Protein AF-A0A920TWZ6-F1 (afdb_monomer_lite)

Secondary structure (DSSP, 8-state):
--EEE--HHHHHHHHHTTTTHHHHHHHHHHHHHTT----HHHHHHHHHHHHHHHHHHHHHHHH-SEEE-PPPGGGTT-HHHHHHHHHHHHHHHHHHH-

pLDDT: mean 90.91, std 7.87, range [44.25, 96.81]

Structure (mmCIF, N/CA/C/O backbone):
data_AF-A0A920TWZ6-F1
#
_entry.id   AF-A0A920TWZ6-F1
#
loop_
_atom_site.group_PDB
_atom_site.id
_atom_site.type_symbol
_atom_site.label_atom_id
_atom_site.label_alt_id
_atom_site.label_comp_id
_atom_site.label_asym_id
_atom_site.label_entity_id
_atom_site.label_seq_id
_atom_site.pdbx_PDB_ins_code
_atom_site.Cartn_x
_atom_site.Cartn_y
_atom_site.Cartn_z
_atom_site.occupancy
_atom_site.B_iso_or_equiv
_atom_site.auth_seq_id
_atom_site.auth_comp_id
_atom_site.auth_asym_id
_atom_site.auth_atom_id
_atom_site.pdbx_PDB_model_num
ATOM 1 N N . MET A 1 1 ? -17.681 8.389 14.472 1.00 57.22 1 MET A N 1
ATOM 2 C CA . MET A 1 1 ? -16.826 8.526 13.270 1.00 57.22 1 MET A CA 1
ATOM 3 C C . MET A 1 1 ? -17.379 7.573 12.219 1.00 57.22 1 MET A C 1
ATOM 5 O O . MET A 1 1 ? -17.621 6.430 12.578 1.00 57.22 1 MET A O 1
ATOM 9 N N . THR A 1 2 ? -17.692 8.025 11.001 1.00 81.44 2 THR A N 1
ATOM 10 C CA . THR A 1 2 ? -18.461 7.219 10.021 1.00 81.44 2 THR A CA 1
ATOM 11 C C . THR A 1 2 ? -17.615 6.638 8.879 1.00 81.44 2 THR A C 1
ATOM 13 O O . THR A 1 2 ? -17.989 5.600 8.336 1.00 81.44 2 THR A O 1
ATOM 16 N N . ALA A 1 3 ? -16.471 7.247 8.539 1.00 87.62 3 ALA A N 1
ATOM 17 C CA . ALA A 1 3 ? -15.525 6.756 7.529 1.00 87.62 3 ALA A CA 1
ATOM 18 C C . ALA A 1 3 ? -14.116 7.355 7.721 1.00 87.62 3 ALA A C 1
ATOM 20 O O . ALA A 1 3 ? -13.976 8.404 8.352 1.00 87.62 3 ALA A O 1
ATOM 21 N N . LEU A 1 4 ? -13.095 6.700 7.158 1.00 91.19 4 LEU A N 1
ATOM 22 C CA . LEU A 1 4 ? -11.704 7.174 7.083 1.00 91.19 4 LEU A CA 1
ATOM 23 C C . LEU A 1 4 ? -11.191 7.124 5.636 1.00 91.19 4 LEU A C 1
ATOM 25 O O . LEU A 1 4 ? -11.769 6.446 4.786 1.00 91.19 4 LEU A O 1
ATOM 29 N N . THR A 1 5 ? -10.088 7.812 5.355 1.00 88.38 5 THR A N 1
ATOM 30 C CA . THR A 1 5 ? -9.418 7.781 4.050 1.00 88.38 5 THR A CA 1
ATOM 31 C C . THR A 1 5 ? -7.925 7.525 4.232 1.00 88.38 5 THR A C 1
ATOM 33 O O . THR A 1 5 ? -7.319 8.004 5.191 1.00 88.38 5 THR A O 1
ATOM 36 N N . THR A 1 6 ? -7.321 6.759 3.326 1.00 86.88 6 THR A N 1
ATOM 37 C CA . THR A 1 6 ? -5.871 6.796 3.127 1.00 86.88 6 THR A CA 1
ATOM 38 C C . THR A 1 6 ? -5.560 7.843 2.065 1.00 86.88 6 THR A C 1
ATOM 40 O O . THR A 1 6 ? -6.320 8.007 1.114 1.00 86.88 6 THR A O 1
ATOM 43 N N . ASN A 1 7 ? -4.447 8.547 2.236 1.00 86.25 7 ASN A N 1
ATOM 44 C CA . ASN A 1 7 ? -3.834 9.364 1.196 1.00 86.25 7 ASN A CA 1
ATOM 45 C C . ASN A 1 7 ? -2.327 9.086 1.182 1.00 86.25 7 ASN A C 1
ATOM 47 O O . ASN A 1 7 ? -1.781 8.514 2.133 1.00 86.25 7 ASN A O 1
ATOM 51 N N . ASN A 1 8 ? -1.650 9.498 0.113 1.00 81.25 8 ASN A N 1
ATOM 52 C CA . ASN A 1 8 ? -0.229 9.196 -0.075 1.00 81.25 8 ASN A CA 1
ATOM 53 C C . ASN A 1 8 ? 0.668 9.829 1.008 1.00 81.25 8 ASN A C 1
ATOM 55 O O . ASN A 1 8 ? 1.682 9.247 1.385 1.00 81.25 8 ASN A O 1
ATOM 59 N N . THR A 1 9 ? 0.277 10.972 1.580 1.00 86.19 9 THR A N 1
ATOM 60 C CA . THR A 1 9 ? 1.014 11.610 2.683 1.00 86.19 9 THR A CA 1
ATOM 61 C C . THR A 1 9 ? 0.991 10.756 3.951 1.00 86.19 9 THR A C 1
ATOM 63 O O . THR A 1 9 ? 2.040 10.524 4.551 1.00 86.19 9 THR A O 1
ATOM 66 N N . LEU A 1 10 ? -0.179 10.243 4.342 1.00 85.94 10 LEU A N 1
ATOM 67 C CA . LEU A 1 10 ? -0.319 9.344 5.491 1.00 85.94 10 LEU A CA 1
ATOM 68 C C . LEU A 1 10 ? 0.469 8.049 5.269 1.00 85.94 10 LEU A C 1
ATOM 70 O O . LEU A 1 10 ? 1.149 7.577 6.178 1.00 85.94 10 LEU A O 1
ATOM 74 N N . ALA A 1 11 ? 0.402 7.485 4.061 1.00 87.56 11 ALA A N 1
ATOM 75 C CA . ALA A 1 11 ? 1.155 6.285 3.715 1.00 87.56 11 ALA A CA 1
ATOM 76 C C . ALA A 1 11 ? 2.664 6.501 3.887 1.00 87.56 11 ALA A C 1
ATOM 78 O O . ALA A 1 11 ? 3.323 5.703 4.552 1.00 87.56 11 ALA A O 1
ATOM 79 N N . ASN A 1 12 ? 3.186 7.626 3.390 1.00 89.25 12 ASN A N 1
ATOM 80 C CA . ASN A 1 12 ? 4.594 7.989 3.541 1.00 89.25 12 ASN A CA 1
ATOM 81 C C . ASN A 1 12 ? 5.010 8.116 5.011 1.00 89.25 12 ASN A C 1
ATOM 83 O O . ASN A 1 12 ? 6.057 7.599 5.389 1.00 89.25 12 ASN A O 1
ATOM 87 N N . GLN A 1 13 ? 4.186 8.740 5.858 1.00 92.25 13 GLN A N 1
ATOM 88 C CA . GLN A 1 13 ? 4.464 8.843 7.296 1.00 92.25 13 GLN A CA 1
ATOM 89 C C . GLN A 1 13 ? 4.537 7.467 7.970 1.00 92.25 13 GLN A C 1
ATOM 91 O O . GLN A 1 13 ? 5.418 7.216 8.791 1.00 92.25 13 GLN A O 1
ATOM 96 N N . VAL A 1 14 ? 3.636 6.552 7.606 1.00 91.88 14 VAL A N 1
ATOM 97 C CA . VAL A 1 14 ? 3.639 5.186 8.142 1.00 91.88 14 VAL A CA 1
ATOM 98 C C . VAL A 1 14 ? 4.870 4.410 7.666 1.00 91.88 14 VAL A C 1
ATOM 100 O O . VAL A 1 14 ? 5.469 3.695 8.466 1.00 91.88 14 VAL A O 1
ATOM 103 N N . VAL A 1 15 ? 5.293 4.570 6.411 1.00 92.69 15 VAL A N 1
ATOM 104 C CA . VAL A 1 15 ? 6.537 3.961 5.909 1.00 92.69 15 VAL A CA 1
ATOM 105 C C . VAL A 1 15 ? 7.753 4.504 6.652 1.00 92.69 15 VAL A C 1
ATOM 107 O O . VAL A 1 15 ? 8.553 3.725 7.153 1.00 92.69 15 VAL A O 1
ATOM 110 N N . GLN A 1 16 ? 7.854 5.823 6.818 1.00 94.75 16 GLN A N 1
ATOM 111 C CA . GLN A 1 16 ? 8.973 6.468 7.517 1.00 94.75 16 GLN A CA 1
ATOM 112 C C . GLN A 1 16 ? 9.088 6.068 8.994 1.00 94.75 16 GLN A C 1
ATOM 114 O O . GLN A 1 16 ? 10.155 6.208 9.583 1.00 94.75 16 GLN A O 1
ATOM 119 N N . SER A 1 17 ? 8.015 5.550 9.597 1.00 96.12 17 SER A N 1
ATOM 120 C CA . SER A 1 17 ? 8.057 5.003 10.957 1.00 96.12 17 SER A CA 1
ATOM 121 C C . SER A 1 17 ? 8.726 3.622 11.067 1.00 96.12 17 SER A C 1
ATOM 123 O O . SER A 1 17 ? 8.906 3.132 12.178 1.00 96.12 17 SER A O 1
ATOM 125 N N . GLY A 1 18 ? 9.037 2.960 9.945 1.00 95.88 18 GLY A N 1
ATOM 126 C CA . GLY A 1 18 ? 9.605 1.604 9.893 1.00 95.88 18 GLY A CA 1
ATOM 127 C C . GLY A 1 18 ? 8.588 0.474 10.109 1.00 95.88 18 GLY A C 1
ATOM 128 O O . GLY A 1 18 ? 8.878 -0.703 9.909 1.00 95.88 18 GLY A O 1
ATOM 129 N N . ILE A 1 19 ? 7.338 0.799 10.463 1.00 94.12 19 ILE A N 1
ATOM 130 C CA . ILE A 1 19 ? 6.275 -0.187 10.739 1.00 94.12 19 ILE A CA 1
ATOM 131 C C . ILE A 1 19 ? 5.953 -1.079 9.520 1.00 94.12 19 ILE A C 1
ATOM 133 O O . ILE A 1 19 ? 5.360 -2.153 9.678 1.00 94.12 19 ILE A O 1
ATOM 137 N N . MET A 1 20 ? 6.306 -0.639 8.309 1.00 95.06 20 MET A N 1
ATOM 138 C CA . MET A 1 20 ? 6.030 -1.344 7.053 1.00 95.06 20 MET A CA 1
ATOM 139 C C . MET A 1 20 ? 7.250 -2.046 6.449 1.00 95.06 20 MET A C 1
ATOM 141 O O . MET A 1 20 ? 7.094 -2.686 5.414 1.00 95.06 20 MET A O 1
ATOM 145 N N . ASP A 1 21 ? 8.423 -2.004 7.082 1.00 96.19 21 ASP A N 1
ATOM 146 C CA . ASP A 1 21 ? 9.668 -2.506 6.480 1.00 96.19 21 ASP A CA 1
ATOM 147 C C . ASP A 1 21 ? 9.593 -3.998 6.140 1.00 96.19 21 ASP A C 1
ATOM 149 O O . ASP A 1 21 ? 9.903 -4.398 5.018 1.00 96.19 21 ASP A O 1
ATOM 153 N N . GLN A 1 22 ? 9.068 -4.821 7.056 1.00 96.62 22 GLN A N 1
ATOM 154 C CA . GLN A 1 22 ? 8.880 -6.249 6.780 1.00 96.62 22 GLN A CA 1
ATOM 155 C C . GLN A 1 22 ? 7.872 -6.485 5.648 1.00 96.62 22 GLN A C 1
ATOM 157 O O . GLN A 1 22 ? 8.068 -7.355 4.807 1.00 96.62 22 GLN A O 1
ATOM 162 N N . VAL A 1 23 ? 6.798 -5.686 5.592 1.00 95.19 23 VAL A N 1
ATOM 163 C CA . VAL A 1 23 ? 5.794 -5.784 4.520 1.00 95.19 23 VAL A CA 1
ATOM 164 C C . VAL A 1 23 ? 6.424 -5.449 3.171 1.00 95.19 23 VAL A C 1
ATOM 166 O O . VAL A 1 23 ? 6.143 -6.133 2.187 1.00 95.19 23 VAL A O 1
ATOM 169 N N . ILE A 1 24 ? 7.274 -4.423 3.118 1.00 95.81 24 ILE A N 1
ATOM 170 C CA . ILE A 1 24 ? 8.020 -4.032 1.919 1.00 95.81 24 ILE A CA 1
ATOM 171 C C . ILE A 1 24 ? 8.928 -5.180 1.478 1.00 95.81 24 ILE A C 1
ATOM 173 O O . ILE A 1 24 ? 8.848 -5.619 0.329 1.00 95.81 24 ILE A O 1
ATOM 177 N N . GLU A 1 25 ? 9.739 -5.712 2.393 1.00 96.81 25 GLU A N 1
ATOM 178 C CA . GLU A 1 25 ? 10.681 -6.790 2.094 1.00 96.81 25 GLU A CA 1
ATOM 179 C C . GLU A 1 25 ? 9.964 -8.053 1.589 1.00 96.81 25 GLU A C 1
ATOM 181 O O . GLU A 1 25 ? 10.344 -8.622 0.561 1.00 96.81 25 GLU A O 1
ATOM 186 N N . ASP A 1 26 ? 8.890 -8.463 2.263 1.00 96.19 26 ASP A N 1
ATOM 187 C CA . ASP A 1 26 ? 8.096 -9.636 1.894 1.00 96.19 26 ASP A CA 1
ATOM 188 C C . ASP A 1 26 ? 7.420 -9.458 0.531 1.00 96.19 26 ASP A C 1
ATOM 190 O O . ASP A 1 26 ? 7.376 -10.394 -0.273 1.00 96.19 26 ASP A O 1
ATOM 194 N N . THR A 1 27 ? 6.926 -8.251 0.244 1.00 95.19 27 THR A N 1
ATOM 195 C CA . THR A 1 27 ? 6.295 -7.922 -1.040 1.00 95.19 27 THR A CA 1
ATOM 196 C C . THR A 1 27 ? 7.307 -8.011 -2.176 1.00 95.19 27 THR A C 1
ATOM 198 O O . THR A 1 27 ? 7.053 -8.699 -3.164 1.00 95.19 27 THR A O 1
ATOM 201 N N . ILE A 1 28 ? 8.490 -7.410 -2.016 1.00 95.56 28 ILE A N 1
ATOM 202 C CA . ILE A 1 28 ? 9.566 -7.472 -3.016 1.00 95.56 28 ILE A CA 1
ATOM 203 C C . ILE A 1 28 ? 10.011 -8.923 -3.238 1.00 95.56 28 ILE A C 1
ATOM 205 O O . ILE A 1 28 ? 10.149 -9.364 -4.382 1.00 95.56 28 ILE A O 1
ATOM 209 N N . LYS A 1 29 ? 10.204 -9.698 -2.162 1.00 95.69 29 LYS A N 1
ATOM 210 C CA . LYS A 1 29 ? 10.555 -11.126 -2.252 1.00 95.69 29 LYS A CA 1
ATOM 211 C C . LYS A 1 29 ? 9.491 -11.926 -3.000 1.00 95.69 29 LYS A C 1
ATOM 213 O O . LYS A 1 29 ? 9.846 -12.813 -3.775 1.00 95.69 29 LYS A O 1
ATOM 218 N N . LYS A 1 30 ? 8.208 -11.635 -2.773 1.00 94.31 30 LYS A N 1
ATOM 219 C CA . LYS A 1 30 ? 7.098 -12.311 -3.450 1.00 94.31 30 LYS A CA 1
ATOM 220 C C . LYS A 1 30 ? 7.068 -11.991 -4.945 1.00 94.31 30 LYS A C 1
ATOM 222 O O . LYS A 1 30 ? 7.060 -12.927 -5.735 1.00 94.31 30 LYS A O 1
ATOM 227 N N . ILE A 1 31 ? 7.140 -10.712 -5.318 1.00 93.69 31 ILE A N 1
ATOM 228 C CA . ILE A 1 31 ? 7.172 -10.264 -6.723 1.00 93.69 31 ILE A CA 1
ATOM 229 C C . ILE A 1 31 ? 8.312 -10.956 -7.480 1.00 93.69 31 ILE A C 1
ATOM 231 O O . ILE A 1 31 ? 8.095 -11.555 -8.531 1.00 93.69 31 ILE A O 1
ATOM 235 N N . ARG A 1 32 ? 9.519 -10.962 -6.900 1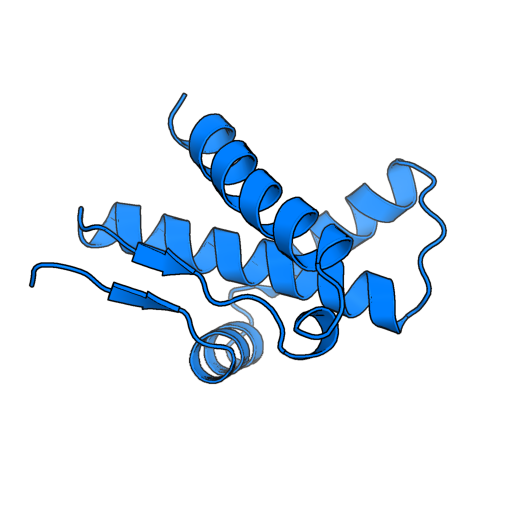.00 92.56 32 ARG A N 1
ATOM 236 C CA . ARG A 1 32 ? 10.689 -11.621 -7.502 1.00 92.56 32 ARG A CA 1
ATOM 237 C C . ARG A 1 32 ? 10.508 -13.132 -7.648 1.00 92.56 32 ARG A C 1
ATOM 239 O O . ARG A 1 32 ? 10.929 -13.704 -8.645 1.00 92.56 32 ARG A O 1
ATOM 246 N N . ARG A 1 33 ? 9.887 -13.790 -6.664 1.00 93.88 33 ARG A N 1
ATOM 247 C CA . ARG A 1 33 ? 9.626 -15.240 -6.699 1.00 93.88 33 ARG A CA 1
ATOM 248 C C . ARG A 1 33 ? 8.621 -15.628 -7.779 1.00 93.88 33 ARG A C 1
ATOM 250 O O . ARG A 1 33 ? 8.732 -16.714 -8.333 1.00 93.88 33 ARG A O 1
ATOM 257 N N . GLU A 1 34 ? 7.659 -14.758 -8.066 1.00 93.12 34 GLU A N 1
ATOM 258 C CA . GLU A 1 34 ? 6.676 -14.951 -9.138 1.00 93.12 34 GLU A CA 1
ATOM 259 C C . GLU A 1 34 ? 7.271 -14.710 -10.539 1.00 93.12 34 GLU A C 1
ATOM 261 O O . GLU A 1 34 ? 6.579 -14.904 -11.533 1.00 93.12 34 GLU A O 1
ATOM 266 N N . GLY A 1 35 ? 8.557 -14.345 -10.634 1.00 88.31 35 GLY A N 1
ATOM 267 C CA . GLY A 1 35 ? 9.249 -14.138 -11.908 1.00 88.31 35 GLY A CA 1
ATOM 268 C C . GLY A 1 35 ? 8.815 -12.866 -12.635 1.00 88.31 35 GLY A C 1
ATOM 269 O O . GLY A 1 35 ? 9.001 -12.763 -13.843 1.00 88.31 35 GLY A O 1
ATOM 270 N N . LEU A 1 36 ? 8.215 -11.911 -11.917 1.00 87.25 36 LEU A N 1
ATOM 271 C CA . LEU A 1 36 ? 7.781 -10.641 -12.486 1.00 87.25 36 LEU A CA 1
ATOM 272 C C . LEU A 1 36 ? 8.985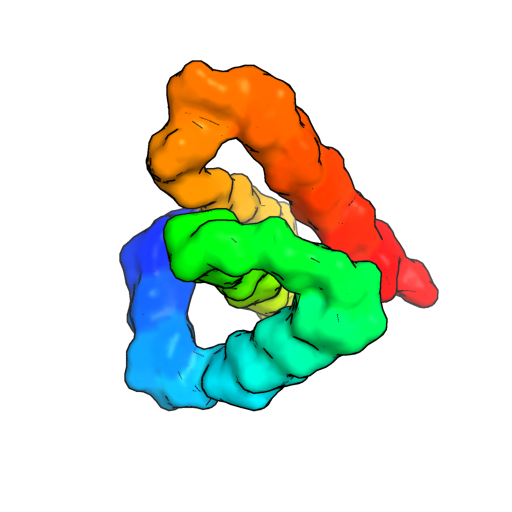 -9.707 -12.641 1.00 87.25 36 LEU A C 1
ATOM 274 O O . LEU A 1 36 ? 9.557 -9.238 -11.654 1.00 87.25 36 LEU A O 1
ATOM 278 N N . GLU A 1 37 ? 9.354 -9.423 -13.887 1.00 88.62 37 GLU A N 1
ATOM 279 C CA . GLU A 1 37 ? 10.342 -8.398 -14.219 1.00 88.62 37 GLU A CA 1
ATOM 280 C C . GLU A 1 37 ? 9.650 -7.035 -14.278 1.00 88.62 37 GLU A C 1
ATOM 282 O O . GLU A 1 37 ? 9.042 -6.668 -15.280 1.00 88.62 37 GLU A O 1
ATOM 287 N N . LEU A 1 38 ? 9.705 -6.303 -13.165 1.00 92.75 38 LEU A N 1
ATOM 288 C CA . LEU A 1 38 ? 9.174 -4.947 -13.065 1.00 92.75 38 LEU A CA 1
ATOM 289 C C . LEU A 1 38 ? 10.301 -3.929 -13.212 1.00 92.75 38 LEU A C 1
ATOM 291 O O . LEU A 1 38 ? 11.388 -4.111 -12.653 1.00 92.75 38 LEU A O 1
ATOM 295 N N . SER A 1 39 ? 10.018 -2.823 -13.898 1.00 94.31 39 SER A N 1
ATOM 296 C CA . SER A 1 39 ? 10.854 -1.628 -13.774 1.00 94.31 39 SER A CA 1
ATOM 297 C C . SER A 1 39 ? 10.867 -1.120 -12.327 1.00 94.31 39 SER A C 1
ATOM 299 O O . SER A 1 39 ? 10.001 -1.458 -11.517 1.00 94.31 39 SER A O 1
ATOM 301 N N . GLU A 1 40 ? 11.844 -0.280 -11.986 1.00 93.00 40 GLU A N 1
ATOM 302 C CA . GLU A 1 40 ? 11.922 0.319 -10.649 1.00 93.00 40 GLU A CA 1
ATOM 303 C C . GLU A 1 40 ? 10.649 1.107 -10.302 1.00 93.00 40 GLU A C 1
ATOM 305 O O . GLU A 1 40 ? 10.100 0.952 -9.213 1.00 93.00 40 GLU A O 1
ATOM 310 N N . GLU A 1 41 ? 10.126 1.883 -11.254 1.00 91.94 41 GLU A N 1
ATOM 311 C CA . GLU A 1 41 ? 8.879 2.631 -11.080 1.00 91.94 41 GLU A CA 1
ATOM 312 C C . GLU A 1 41 ? 7.680 1.708 -10.830 1.00 91.94 41 GLU A C 1
ATOM 314 O O . GLU A 1 41 ? 6.859 1.976 -9.952 1.00 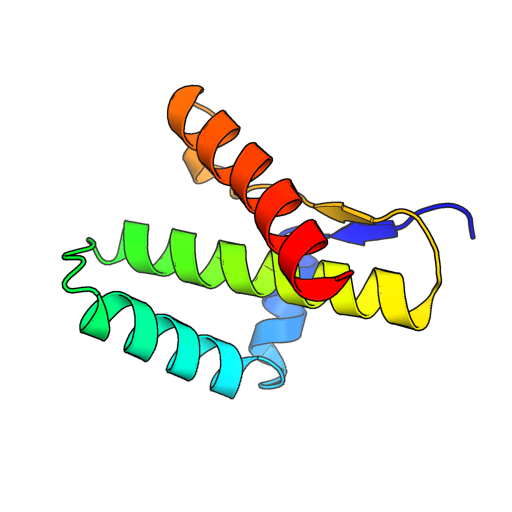91.94 41 GLU A O 1
ATOM 319 N N . GLU A 1 42 ? 7.579 0.595 -11.557 1.00 93.12 42 GLU A N 1
ATOM 320 C CA . GLU A 1 42 ? 6.511 -0.386 -11.351 1.00 93.12 42 GLU A CA 1
ATOM 321 C C . GLU A 1 42 ? 6.638 -1.092 -10.007 1.00 93.12 42 GLU A C 1
ATOM 323 O O . GLU A 1 42 ? 5.639 -1.256 -9.311 1.00 93.12 42 GLU A O 1
ATOM 328 N N . LEU A 1 43 ? 7.855 -1.444 -9.593 1.00 94.44 43 LEU A N 1
ATOM 329 C CA . LEU A 1 43 ? 8.087 -2.029 -8.279 1.00 94.44 43 LEU A CA 1
ATOM 330 C C . LEU A 1 43 ? 7.665 -1.067 -7.160 1.00 94.44 43 LEU A C 1
ATOM 332 O O . LEU A 1 43 ? 7.016 -1.491 -6.204 1.00 94.44 43 LEU A O 1
ATOM 336 N N . ILE A 1 44 ? 7.989 0.224 -7.288 1.00 92.00 44 ILE A N 1
ATOM 337 C CA . ILE A 1 44 ? 7.571 1.264 -6.337 1.00 92.00 44 ILE A CA 1
ATOM 338 C C . ILE A 1 44 ? 6.042 1.370 -6.291 1.00 92.00 44 ILE A C 1
ATOM 340 O O . ILE A 1 44 ? 5.471 1.425 -5.199 1.00 92.00 44 ILE A O 1
ATOM 344 N N . LEU A 1 45 ? 5.371 1.365 -7.447 1.00 92.75 45 LEU A N 1
ATOM 345 C CA . LEU A 1 45 ? 3.908 1.409 -7.523 1.00 92.75 45 LEU A CA 1
ATOM 346 C C . LEU A 1 45 ? 3.259 0.189 -6.857 1.00 92.75 45 LEU A C 1
ATOM 348 O O . LEU A 1 45 ? 2.346 0.361 -6.047 1.00 92.75 45 LEU A O 1
ATOM 352 N N . GLU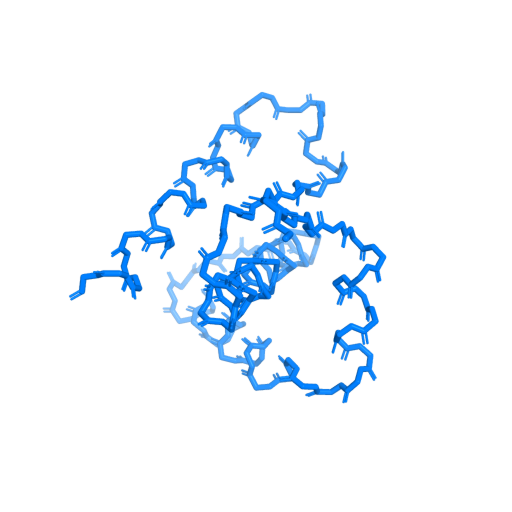 A 1 46 ? 3.748 -1.020 -7.137 1.00 93.94 46 GLU A N 1
ATOM 353 C CA . GLU A 1 46 ? 3.220 -2.260 -6.554 1.00 93.94 46 GLU A CA 1
ATOM 354 C C . GLU A 1 46 ? 3.422 -2.318 -5.037 1.00 93.94 46 GLU A C 1
ATOM 356 O O . GLU A 1 46 ? 2.497 -2.618 -4.277 1.00 93.94 46 GLU A O 1
ATOM 361 N N . VAL A 1 47 ? 4.621 -1.974 -4.563 1.00 94.06 47 VAL A N 1
ATOM 362 C CA . VAL A 1 47 ? 4.918 -1.937 -3.127 1.00 94.06 47 VAL A CA 1
ATOM 363 C C . VAL A 1 47 ? 4.065 -0.873 -2.431 1.00 94.06 47 VAL A C 1
ATOM 365 O O . VAL A 1 47 ? 3.433 -1.162 -1.412 1.00 94.06 47 VAL A O 1
ATOM 368 N N . GLY A 1 48 ? 3.978 0.334 -2.996 1.00 92.62 48 GLY A N 1
ATOM 369 C CA . GLY A 1 48 ? 3.145 1.416 -2.466 1.00 92.62 48 GLY A CA 1
ATOM 370 C C . GLY A 1 48 ? 1.664 1.038 -2.404 1.00 92.62 48 GLY A C 1
ATOM 371 O O . GLY A 1 48 ? 0.986 1.310 -1.409 1.00 92.62 48 GLY A O 1
ATOM 372 N N . PHE A 1 49 ? 1.168 0.335 -3.421 1.00 94.00 49 PHE A N 1
ATOM 373 C CA . PHE A 1 49 ? -0.189 -0.196 -3.451 1.00 94.00 49 PHE A CA 1
ATOM 374 C C . PHE A 1 49 ? -0.456 -1.190 -2.309 1.00 94.00 49 PHE A C 1
ATOM 376 O O . PHE A 1 49 ? -1.454 -1.057 -1.589 1.00 94.00 49 PHE A O 1
ATOM 383 N N . VAL A 1 50 ? 0.447 -2.152 -2.088 1.00 94.19 50 VAL A N 1
ATOM 384 C CA . VAL A 1 50 ? 0.321 -3.129 -0.993 1.00 94.19 50 VAL A CA 1
ATOM 385 C C . VAL A 1 50 ? 0.325 -2.436 0.371 1.00 94.19 50 VAL A C 1
ATOM 387 O O . VAL A 1 50 ? -0.496 -2.773 1.230 1.00 94.19 50 VAL A O 1
ATOM 390 N N . ILE A 1 51 ? 1.189 -1.438 0.571 1.00 93.69 51 ILE A N 1
ATOM 391 C CA . ILE A 1 51 ? 1.244 -0.650 1.810 1.00 93.69 51 ILE A CA 1
ATOM 392 C C . ILE A 1 51 ? -0.081 0.076 2.052 1.00 93.69 51 ILE A C 1
ATOM 394 O O . ILE A 1 51 ? -0.653 -0.053 3.137 1.00 93.69 51 ILE A O 1
ATOM 398 N N . ASN A 1 52 ? -0.608 0.778 1.045 1.00 92.69 52 ASN A N 1
ATOM 399 C CA . ASN A 1 52 ? -1.897 1.466 1.141 1.00 92.69 52 ASN A CA 1
ATOM 400 C C . ASN A 1 52 ? -3.022 0.505 1.548 1.00 92.69 52 ASN A C 1
ATOM 402 O O . ASN A 1 52 ? -3.791 0.797 2.468 1.00 92.69 52 ASN A O 1
ATOM 406 N N . CYS A 1 53 ? -3.068 -0.683 0.944 1.00 93.75 53 CYS A N 1
ATOM 407 C CA . CYS A 1 53 ? -4.052 -1.703 1.293 1.00 93.75 53 CYS A CA 1
ATOM 408 C C . CYS A 1 53 ? -3.875 -2.227 2.730 1.00 93.75 53 CYS A C 1
ATOM 410 O O . CYS A 1 53 ? -4.858 -2.410 3.452 1.00 93.75 53 CYS A O 1
ATOM 412 N N . LYS A 1 54 ? -2.637 -2.435 3.195 1.00 92.88 54 LYS A N 1
ATOM 413 C CA . LYS A 1 54 ? -2.355 -2.859 4.578 1.00 92.88 54 LYS A CA 1
ATOM 414 C C . LYS A 1 54 ? -2.755 -1.805 5.604 1.00 92.88 54 LYS A C 1
ATOM 416 O O . LYS A 1 54 ? -3.326 -2.161 6.635 1.00 92.88 54 LYS A O 1
ATOM 421 N N . ILE A 1 55 ? -2.490 -0.529 5.330 1.00 92.94 55 ILE A N 1
ATOM 422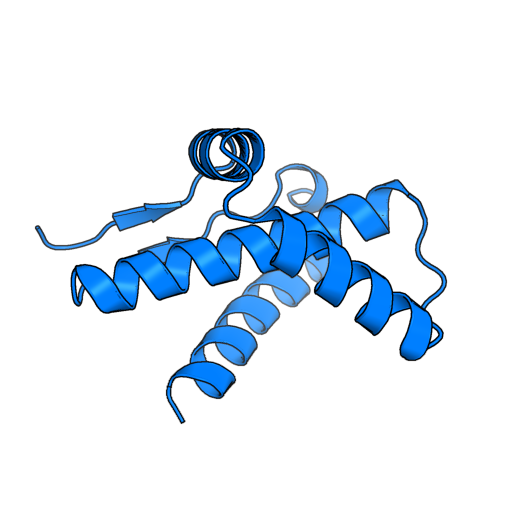 C CA . ILE A 1 55 ? -2.929 0.584 6.182 1.00 92.94 55 ILE A CA 1
ATOM 423 C C . ILE A 1 55 ? -4.453 0.602 6.247 1.00 92.94 55 ILE A C 1
ATOM 425 O O . ILE A 1 55 ? -5.017 0.612 7.341 1.00 92.94 55 ILE A O 1
ATOM 429 N N . ALA A 1 56 ? -5.120 0.526 5.095 1.00 93.31 56 ALA A N 1
ATOM 430 C CA . ALA A 1 56 ? -6.573 0.526 5.029 1.00 93.31 56 ALA A CA 1
ATOM 431 C C . ALA A 1 56 ? -7.189 -0.619 5.845 1.00 93.31 56 ALA A C 1
ATOM 433 O O . ALA A 1 56 ? -8.098 -0.383 6.640 1.00 93.31 56 ALA A O 1
ATOM 434 N N . LEU A 1 57 ? -6.651 -1.839 5.735 1.00 92.31 57 LEU A N 1
ATOM 435 C CA . LEU A 1 57 ? -7.105 -2.972 6.544 1.00 92.31 57 LEU A CA 1
ATOM 436 C C . LEU A 1 57 ? -6.920 -2.738 8.044 1.00 92.31 57 LEU A C 1
ATOM 438 O O . LEU A 1 57 ? -7.836 -3.023 8.813 1.00 92.31 57 LEU A O 1
ATOM 442 N N . ARG A 1 58 ? -5.775 -2.194 8.474 1.00 91.62 58 ARG A N 1
ATOM 443 C CA . ARG A 1 58 ? -5.546 -1.869 9.891 1.00 91.62 58 ARG A CA 1
ATOM 444 C C . ARG A 1 58 ? -6.564 -0.848 10.401 1.00 91.62 58 ARG A C 1
ATOM 446 O O . ARG A 1 58 ? -7.093 -1.018 11.497 1.00 91.62 58 ARG A O 1
ATOM 453 N N . LEU A 1 59 ? -6.894 0.163 9.596 1.00 92.44 59 LEU A N 1
ATOM 454 C CA . LEU A 1 59 ? -7.923 1.152 9.926 1.00 92.44 59 LEU A CA 1
ATOM 455 C C . LEU A 1 59 ? -9.318 0.515 10.024 1.00 92.44 59 LEU A C 1
ATOM 457 O O . LEU A 1 59 ? -10.028 0.754 11.001 1.00 92.44 59 LEU A O 1
ATOM 461 N N . VAL A 1 60 ? -9.699 -0.347 9.073 1.00 92.44 60 VAL A N 1
ATOM 462 C CA . VAL A 1 60 ? -10.963 -1.106 9.138 1.00 92.44 60 VAL A CA 1
ATOM 463 C C . VAL A 1 60 ? -11.010 -1.960 10.407 1.00 92.44 60 VAL A C 1
ATOM 465 O O . VAL A 1 60 ? -12.020 -1.976 11.109 1.00 92.44 60 VAL A O 1
ATOM 468 N N . GLN A 1 61 ? -9.922 -2.658 10.735 1.00 91.19 61 GLN A N 1
ATOM 469 C CA . GLN A 1 61 ? -9.855 -3.541 11.898 1.00 91.19 61 GLN A CA 1
ATOM 470 C C . GLN A 1 61 ? -9.972 -2.781 13.218 1.00 91.19 61 GLN A C 1
ATOM 472 O O . GLN A 1 61 ? -10.709 -3.245 14.092 1.00 91.19 61 GLN A O 1
ATOM 477 N N . ALA A 1 62 ? -9.286 -1.643 13.340 1.00 93.00 62 ALA A N 1
ATOM 478 C CA . ALA A 1 62 ? -9.254 -0.831 14.550 1.00 93.00 62 ALA A CA 1
ATOM 479 C C . ALA A 1 62 ? -10.560 -0.058 14.775 1.00 93.00 62 ALA A C 1
ATOM 481 O O . ALA A 1 62 ? -11.065 -0.016 15.892 1.00 93.00 62 ALA A O 1
ATOM 482 N N . PHE A 1 63 ? -11.121 0.530 13.717 1.00 92.31 63 PHE A N 1
ATOM 483 C CA . PHE A 1 63 ? -12.227 1.482 13.843 1.00 92.31 63 PHE A CA 1
ATOM 484 C C . PHE A 1 63 ? -13.584 0.929 13.403 1.00 92.31 63 PHE A C 1
ATOM 486 O O . PHE A 1 63 ? -14.600 1.548 13.698 1.00 92.31 63 PHE A O 1
ATOM 493 N N . LYS A 1 64 ? -13.627 -0.226 12.721 1.00 91.38 64 LYS A N 1
ATOM 494 C CA . LYS A 1 64 ? -14.860 -0.870 12.221 1.00 91.38 64 LYS A CA 1
ATOM 495 C C . LYS A 1 64 ? -15.716 0.049 11.334 1.00 91.38 64 LYS A C 1
ATOM 497 O O . LYS A 1 64 ? -16.942 -0.004 11.360 1.00 91.38 64 LYS A O 1
ATOM 502 N N . VAL A 1 65 ? -15.059 0.887 10.532 1.00 92.69 65 VAL A N 1
ATOM 503 C CA . VAL A 1 65 ? -15.683 1.857 9.615 1.00 92.69 65 VAL A CA 1
ATOM 504 C C . VAL A 1 65 ? -15.270 1.592 8.170 1.00 92.69 65 VAL A C 1
ATOM 506 O O . VAL A 1 65 ? -14.315 0.862 7.906 1.00 92.69 65 VAL A O 1
ATOM 509 N N . LYS A 1 66 ? -15.974 2.221 7.221 1.00 91.88 66 LYS A N 1
ATOM 510 C CA . LYS A 1 66 ? -15.558 2.236 5.814 1.00 91.88 66 LYS A CA 1
ATOM 511 C C . LYS A 1 66 ? -14.260 3.030 5.662 1.00 91.88 66 LYS A C 1
ATOM 513 O O . LYS A 1 66 ? -14.125 4.107 6.244 1.00 91.88 66 LYS A O 1
ATOM 518 N N . VAL A 1 67 ? -13.338 2.512 4.854 1.00 93.62 67 VAL A N 1
ATOM 519 C CA . VAL A 1 67 ? -12.063 3.167 4.548 1.00 93.62 67 VAL A CA 1
ATOM 520 C C . VAL A 1 67 ? -11.938 3.336 3.039 1.00 93.62 67 VAL A C 1
ATOM 522 O O . VAL A 1 67 ? -12.011 2.354 2.304 1.00 93.62 67 VAL A O 1
ATOM 525 N N . SER A 1 68 ? -11.772 4.576 2.582 1.00 93.62 68 SER A N 1
ATOM 526 C CA . SER A 1 68 ? -11.423 4.874 1.190 1.00 93.62 68 SER A CA 1
ATOM 527 C C . SER A 1 68 ? -9.925 4.697 0.985 1.00 93.62 68 SER A C 1
ATOM 529 O O . SER A 1 68 ? -9.147 5.146 1.826 1.00 93.62 68 SER A O 1
ATOM 531 N N . VAL A 1 69 ? -9.529 4.099 -0.138 1.00 93.56 69 VAL A N 1
ATOM 532 C CA . VAL A 1 69 ? -8.121 3.916 -0.509 1.00 93.56 69 VAL A CA 1
ATOM 533 C C . VAL A 1 69 ? -7.814 4.755 -1.740 1.00 93.56 69 VAL A C 1
ATOM 535 O O . VAL A 1 69 ? -8.432 4.565 -2.785 1.00 93.56 69 VAL A O 1
ATOM 538 N N . GLU A 1 70 ? -6.884 5.695 -1.609 1.00 91.88 70 GLU A N 1
ATOM 539 C CA . GLU A 1 70 ? -6.423 6.524 -2.724 1.00 91.88 70 GLU A CA 1
ATOM 540 C C . GLU A 1 70 ? -5.362 5.785 -3.554 1.00 91.88 70 GLU A C 1
ATOM 542 O O . GLU A 1 70 ? -4.429 5.191 -3.009 1.00 91.88 70 GLU A O 1
ATOM 547 N N . LEU A 1 71 ? -5.510 5.814 -4.881 1.00 92.00 71 LEU A N 1
ATOM 548 C CA . LEU A 1 71 ? -4.529 5.255 -5.811 1.00 92.00 71 LEU A CA 1
ATOM 549 C C . LEU A 1 71 ? -3.374 6.234 -6.055 1.00 92.00 71 LEU A C 1
ATOM 551 O O . LEU A 1 71 ? -3.514 7.446 -5.892 1.00 92.00 71 LEU A O 1
ATOM 555 N N . HIS A 1 72 ? -2.226 5.715 -6.493 1.00 90.69 72 HIS A N 1
ATOM 556 C CA . HIS A 1 72 ? -1.069 6.556 -6.787 1.00 90.69 72 HIS A CA 1
ATOM 557 C C . HIS A 1 72 ? -1.359 7.514 -7.968 1.00 90.69 72 HIS A C 1
ATOM 559 O O . HIS A 1 72 ? -1.809 7.057 -9.020 1.00 90.69 72 HIS A O 1
ATOM 565 N N . PRO A 1 73 ? -1.047 8.823 -7.890 1.00 88.94 73 PRO A N 1
ATOM 566 C CA . PRO A 1 73 ? -1.358 9.782 -8.958 1.00 88.94 73 PRO A CA 1
ATOM 567 C C . PRO A 1 73 ? -0.731 9.432 -10.312 1.00 88.94 73 PRO A C 1
ATOM 569 O O . PRO A 1 73 ? -1.278 9.780 -11.357 1.00 88.94 73 PRO A O 1
ATOM 572 N N . GLY A 1 74 ? 0.383 8.695 -10.305 1.00 89.12 74 GLY A N 1
ATOM 573 C CA . GLY A 1 74 ? 1.035 8.180 -11.513 1.00 89.12 74 GLY A CA 1
ATOM 574 C C . GLY A 1 74 ? 0.139 7.295 -12.389 1.00 89.12 74 GLY A C 1
ATOM 575 O O . GLY A 1 74 ? 0.390 7.191 -13.584 1.00 89.12 74 GLY A O 1
ATOM 576 N N . VAL A 1 75 ? -0.942 6.714 -11.848 1.00 92.25 75 VAL A N 1
ATOM 577 C CA . VAL A 1 75 ? -1.894 5.910 -12.640 1.00 92.25 75 VAL A CA 1
ATOM 578 C C . VAL A 1 75 ? -3.101 6.706 -13.139 1.00 92.25 75 VAL A C 1
ATOM 580 O O . VAL A 1 75 ? -3.877 6.195 -13.939 1.00 92.25 75 VAL A O 1
ATOM 583 N N . SER A 1 76 ? -3.248 7.971 -12.730 1.00 91.56 76 SER A N 1
ATOM 584 C CA . SER A 1 76 ? -4.448 8.791 -12.979 1.00 91.56 76 SER A CA 1
ATOM 585 C C . SER A 1 76 ? -4.800 8.987 -14.455 1.00 91.56 76 SER A C 1
ATOM 587 O O . SER A 1 76 ? -5.966 9.173 -14.793 1.00 91.56 76 SER A O 1
ATOM 589 N N . LYS A 1 77 ? -3.802 8.945 -15.344 1.00 94.19 77 LYS A N 1
ATOM 590 C CA . LYS A 1 77 ? -3.977 9.124 -16.795 1.00 94.19 77 LYS A CA 1
ATOM 591 C C . LYS A 1 77 ? -4.103 7.807 -17.561 1.00 94.19 77 LYS A C 1
ATOM 593 O O . LYS A 1 77 ? -4.111 7.819 -18.788 1.00 94.19 77 LYS A O 1
ATOM 598 N N . ASN A 1 78 ? -4.188 6.679 -16.859 1.00 95.56 78 ASN A N 1
ATOM 599 C CA . ASN A 1 78 ? -4.312 5.358 -17.455 1.00 95.56 78 ASN A CA 1
ATOM 600 C C . ASN A 1 78 ? -5.509 4.623 -16.831 1.00 95.56 78 ASN A C 1
ATOM 602 O O . ASN A 1 78 ? -5.462 4.185 -15.678 1.00 95.56 78 ASN A O 1
ATOM 606 N N . ILE A 1 79 ? -6.591 4.500 -17.606 1.00 96.25 79 ILE A N 1
ATOM 607 C CA . ILE A 1 79 ? -7.835 3.870 -17.148 1.00 96.25 79 ILE A CA 1
ATOM 608 C C . ILE A 1 79 ? -7.638 2.389 -16.816 1.00 96.25 79 ILE A C 1
ATOM 610 O O . ILE A 1 79 ? -8.149 1.925 -15.802 1.00 96.25 79 ILE A O 1
ATOM 614 N N . GLU A 1 80 ? -6.847 1.663 -17.606 1.00 96.50 80 GLU A N 1
ATOM 615 C CA . GLU A 1 80 ? -6.587 0.237 -17.395 1.00 96.50 80 GLU A CA 1
ATOM 616 C C . GLU A 1 80 ? -5.835 0.008 -16.083 1.00 96.50 80 GLU A C 1
ATOM 618 O O . GLU A 1 80 ? -6.252 -0.810 -15.265 1.00 96.50 80 GLU A O 1
ATOM 623 N N . ARG A 1 81 ? -4.784 0.795 -15.819 1.00 94.25 81 ARG A N 1
ATOM 624 C CA . ARG A 1 81 ? -4.062 0.747 -14.538 1.00 94.25 81 ARG A CA 1
ATOM 625 C C . ARG A 1 81 ? -4.949 1.173 -13.370 1.00 94.25 81 ARG A C 1
ATOM 627 O O . ARG A 1 81 ? -4.897 0.558 -12.310 1.00 94.25 81 ARG A O 1
ATOM 634 N N . THR A 1 82 ? -5.790 2.189 -13.554 1.00 95.62 82 THR A N 1
ATOM 635 C CA . THR A 1 82 ? -6.745 2.625 -12.522 1.00 95.62 82 THR A CA 1
ATOM 636 C C . THR A 1 82 ? -7.715 1.500 -12.149 1.00 95.62 82 THR A C 1
ATOM 638 O O . THR A 1 82 ? -7.903 1.220 -10.964 1.00 95.62 82 THR A O 1
ATOM 641 N N . LEU A 1 83 ? -8.289 0.816 -13.144 1.00 96.56 83 LEU A N 1
ATOM 642 C CA . LEU A 1 83 ? -9.177 -0.327 -12.925 1.00 96.56 83 LEU A CA 1
ATOM 643 C C . LEU A 1 83 ? -8.436 -1.500 -12.281 1.00 96.56 83 LEU A C 1
ATOM 645 O O . LEU A 1 83 ? -8.928 -2.049 -11.298 1.00 96.56 83 LEU A O 1
ATOM 649 N N . HIS A 1 84 ? -7.229 -1.820 -12.756 1.00 95.25 84 HIS A N 1
ATOM 650 C CA . HIS A 1 84 ? -6.397 -2.888 -12.204 1.00 95.25 84 HIS A CA 1
ATOM 651 C C . HIS A 1 84 ? -6.191 -2.743 -10.689 1.00 95.25 84 HIS A C 1
ATOM 653 O O . HIS A 1 84 ? -6.451 -3.679 -9.927 1.00 95.25 84 HIS A O 1
ATOM 659 N N . TYR A 1 85 ? -5.775 -1.560 -10.226 1.00 95.19 85 TYR A N 1
ATOM 660 C CA . T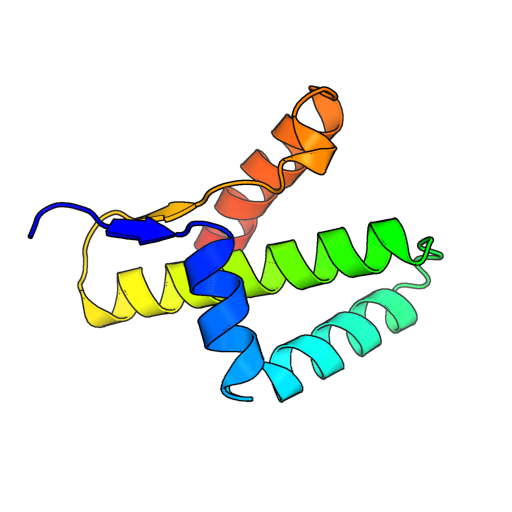YR A 1 85 ? -5.583 -1.323 -8.794 1.00 95.19 85 TYR A CA 1
ATOM 661 C C . TYR A 1 85 ? -6.909 -1.231 -8.028 1.00 95.19 85 TYR A C 1
ATOM 663 O O . TYR A 1 85 ? -6.988 -1.703 -6.892 1.00 95.19 85 TYR A O 1
ATOM 671 N N . GLY A 1 86 ? -7.971 -0.696 -8.641 1.00 94.88 86 GLY A N 1
ATOM 672 C CA . GLY A 1 86 ? -9.316 -0.694 -8.059 1.00 94.88 86 GLY A CA 1
ATOM 673 C C . GLY A 1 86 ? -9.836 -2.107 -7.765 1.00 94.88 86 GLY A C 1
ATOM 674 O O . GLY A 1 86 ? -10.268 -2.405 -6.650 1.00 94.88 86 GLY A O 1
ATOM 675 N N . GLU A 1 87 ? -9.723 -3.015 -8.732 1.00 95.56 87 GLU A N 1
ATOM 676 C CA . GLU A 1 87 ? -10.037 -4.437 -8.558 1.00 95.56 87 GLU A CA 1
ATOM 677 C C . GLU A 1 87 ? -9.090 -5.113 -7.562 1.00 95.56 87 GLU A C 1
ATOM 679 O O . GLU A 1 87 ? -9.510 -5.953 -6.758 1.00 95.56 87 GLU A O 1
ATOM 684 N N . GLY A 1 88 ? -7.815 -4.717 -7.573 1.00 94.50 88 GLY A N 1
ATOM 685 C CA . GLY A 1 88 ? -6.812 -5.138 -6.603 1.00 94.50 88 GLY A CA 1
ATOM 686 C C . GLY A 1 88 ? -7.243 -4.868 -5.161 1.00 94.50 88 GLY A C 1
ATOM 687 O O . GLY A 1 88 ? -7.115 -5.762 -4.325 1.00 94.50 88 GLY A O 1
ATOM 688 N N . ILE A 1 89 ? -7.812 -3.691 -4.867 1.00 93.88 89 ILE A N 1
ATOM 689 C CA . ILE A 1 89 ? -8.311 -3.339 -3.523 1.00 93.88 89 ILE A CA 1
ATOM 690 C C . ILE A 1 89 ? -9.414 -4.309 -3.099 1.00 93.88 89 ILE A C 1
ATOM 692 O O . ILE A 1 89 ? -9.384 -4.833 -1.984 1.00 93.88 89 ILE A O 1
ATOM 696 N N . LEU A 1 90 ? -10.370 -4.592 -3.989 1.00 90.88 90 LEU A N 1
ATOM 697 C CA . LEU A 1 90 ? -11.465 -5.523 -3.702 1.00 90.88 90 LEU A CA 1
ATOM 698 C C . LEU A 1 90 ? -10.946 -6.942 -3.455 1.00 90.88 90 LEU A C 1
ATOM 700 O O . LEU A 1 90 ? -11.368 -7.600 -2.502 1.00 90.88 90 LEU A O 1
ATOM 704 N N . ARG A 1 91 ? -10.003 -7.412 -4.278 1.00 92.62 91 ARG A N 1
ATOM 705 C CA . ARG A 1 91 ? -9.355 -8.719 -4.106 1.00 92.62 91 ARG A CA 1
ATOM 706 C C . ARG A 1 91 ? -8.598 -8.794 -2.782 1.00 92.62 91 ARG A C 1
ATOM 708 O O . ARG A 1 91 ? -8.718 -9.786 -2.067 1.00 92.62 91 ARG A O 1
ATOM 715 N N . PHE A 1 92 ? -7.864 -7.740 -2.434 1.00 89.75 92 PHE A N 1
ATOM 716 C CA . PHE A 1 92 ? -7.134 -7.654 -1.176 1.00 89.75 92 PHE A CA 1
ATOM 717 C C . PHE A 1 92 ? -8.084 -7.695 0.022 1.00 89.75 92 PHE A C 1
ATOM 719 O O . PHE A 1 92 ? -7.878 -8.484 0.936 1.00 89.75 92 PHE A O 1
ATOM 726 N N . ALA A 1 93 ? -9.170 -6.920 -0.004 1.00 87.44 93 ALA A N 1
ATOM 727 C CA . ALA A 1 93 ? -10.171 -6.931 1.057 1.00 87.44 93 ALA A CA 1
ATOM 728 C C . ALA A 1 93 ? -10.805 -8.321 1.245 1.00 87.44 93 ALA A C 1
ATOM 730 O O . ALA A 1 93 ? -10.941 -8.782 2.375 1.00 87.44 93 ALA A O 1
ATOM 731 N N . ARG A 1 94 ? -11.142 -9.021 0.153 1.00 87.31 94 ARG A N 1
ATOM 732 C CA . ARG A 1 94 ? -11.748 -10.363 0.212 1.00 87.31 94 ARG A CA 1
ATOM 733 C C . ARG A 1 94 ? -10.814 -11.411 0.810 1.00 87.31 94 ARG A C 1
ATOM 735 O O . ARG A 1 94 ? -11.259 -12.180 1.648 1.00 87.31 94 ARG A O 1
ATOM 742 N N . ASN A 1 95 ? -9.538 -11.407 0.433 1.00 83.56 95 ASN A N 1
ATOM 743 C CA . ASN A 1 95 ? -8.555 -12.379 0.930 1.00 83.56 95 ASN A CA 1
ATOM 744 C C . ASN A 1 95 ? -8.182 -12.189 2.413 1.00 83.56 95 ASN A C 1
ATOM 746 O O . ASN A 1 95 ? -7.477 -13.024 2.965 1.00 83.56 95 ASN A O 1
ATOM 750 N N . PHE A 1 96 ? -8.587 -11.077 3.032 1.00 69.62 96 PHE A N 1
ATOM 751 C CA . PHE A 1 96 ? -8.334 -10.781 4.448 1.00 69.62 96 PHE A CA 1
ATOM 752 C C . PHE A 1 96 ? -9.598 -10.806 5.320 1.00 69.62 96 PHE A C 1
ATOM 754 O O . PHE A 1 96 ? -9.486 -10.730 6.543 1.00 69.62 96 PHE A O 1
ATOM 761 N N . LEU A 1 97 ? -10.786 -10.861 4.711 1.00 57.56 97 LEU A N 1
ATOM 762 C CA . LEU A 1 97 ? -12.080 -10.932 5.401 1.00 57.56 97 LEU A CA 1
ATOM 763 C C . LEU A 1 97 ? -12.730 -12.325 5.311 1.00 57.56 97 LEU A C 1
ATOM 765 O O . LEU A 1 97 ? -13.796 -12.521 5.895 1.00 57.56 97 LEU A O 1
ATOM 769 N N . LEU A 1 98 ? -12.101 -13.258 4.591 1.00 44.25 98 LEU A N 1
ATOM 770 C CA . LEU A 1 98 ? -12.432 -14.683 4.492 1.00 44.25 98 LEU A CA 1
ATOM 771 C C . LEU A 1 98 ? -11.296 -15.500 5.111 1.00 44.25 98 LEU A C 1
ATOM 773 O O . LEU A 1 98 ? -11.613 -16.531 5.739 1.00 44.25 98 LEU A O 1
#

Radius of gyration: 13.54 Å; chains: 1; bounding box: 30×27×32 Å

Foldseek 3Di:
DAEEEDDLVVLVVCVVVVVCVVVLVVQVVVCVVVVPDDDPVRSCQSSSLSSQLVVQVVCCVPPVHYYHGDHDVVCVVPPVVVVVSVVVSVVSVVVVVD

Sequence (98 aa):
MTALTTNNTLANQVVQSGIMDQVIEDTIKKIRREGLELSEEELILEVGFVINCKIALRLVQAFKVKVSVELHPGVSKNIERTLHYGEGILRFARNFLL